Protein AF-A0A6B3L862-F1 (afdb_monomer_lite)

Structure (mmCIF, N/CA/C/O backbone):
data_AF-A0A6B3L862-F1
#
_entry.id   AF-A0A6B3L862-F1
#
loop_
_atom_site.group_PDB
_atom_site.id
_atom_site.type_symbol
_atom_site.label_atom_id
_atom_site.label_alt_id
_atom_site.label_comp_id
_atom_site.label_asym_id
_atom_site.label_entity_id
_atom_site.label_seq_id
_atom_site.pdbx_PDB_ins_code
_atom_site.Cartn_x
_atom_site.Cartn_y
_atom_site.Cartn_z
_atom_site.occupancy
_atom_site.B_iso_or_equiv
_atom_site.auth_seq_id
_atom_site.auth_comp_id
_atom_site.auth_asym_id
_atom_site.auth_atom_id
_atom_site.pdbx_PDB_model_num
ATOM 1 N N . MET A 1 1 ? 17.208 -21.674 -23.356 1.00 53.47 1 MET A N 1
ATOM 2 C CA . MET A 1 1 ? 16.056 -20.747 -23.424 1.00 53.47 1 MET A CA 1
ATOM 3 C C . MET A 1 1 ? 16.112 -20.030 -24.761 1.00 53.47 1 MET A C 1
ATOM 5 O O . MET A 1 1 ? 17.190 -19.574 -25.114 1.00 53.47 1 MET A O 1
ATOM 9 N N . ALA A 1 2 ? 15.018 -19.982 -25.522 1.00 60.88 2 ALA A N 1
ATOM 10 C CA . ALA A 1 2 ? 14.990 -19.232 -26.776 1.00 60.88 2 ALA A CA 1
ATOM 11 C C . ALA A 1 2 ? 15.010 -17.730 -26.460 1.00 60.88 2 ALA A C 1
ATOM 13 O O . ALA A 1 2 ? 14.089 -17.221 -25.824 1.00 60.88 2 ALA A O 1
ATOM 14 N N . THR A 1 3 ? 16.071 -17.035 -26.856 1.00 70.31 3 THR A N 1
ATOM 15 C CA . THR A 1 3 ? 16.189 -15.584 -26.707 1.00 70.31 3 THR A CA 1
ATOM 16 C C . THR A 1 3 ? 15.538 -14.906 -27.909 1.00 70.31 3 THR A C 1
ATOM 18 O O . THR A 1 3 ? 15.834 -15.226 -29.058 1.00 70.31 3 THR A O 1
ATOM 21 N N . LYS A 1 4 ? 14.612 -13.979 -27.653 1.00 79.44 4 LYS A N 1
ATOM 22 C CA . LYS A 1 4 ? 14.046 -13.094 -28.678 1.00 79.44 4 LYS A CA 1
ATOM 23 C C . LYS A 1 4 ? 14.628 -11.703 -28.471 1.00 79.44 4 LYS A C 1
ATOM 25 O O . LYS A 1 4 ? 14.558 -11.177 -27.365 1.00 79.44 4 LYS A O 1
ATOM 30 N N . SER A 1 5 ? 15.210 -11.123 -29.516 1.00 79.44 5 SER A N 1
ATOM 31 C CA . SER A 1 5 ? 15.675 -9.738 -29.499 1.00 79.44 5 SER A CA 1
ATOM 32 C C . SER A 1 5 ? 14.545 -8.793 -29.915 1.00 79.44 5 SER A C 1
ATOM 34 O O . SER A 1 5 ? 13.772 -9.088 -30.827 1.00 79.44 5 SER A O 1
ATOM 36 N N . LEU A 1 6 ? 14.446 -7.650 -29.236 1.00 82.06 6 LEU A N 1
ATOM 37 C CA . LEU A 1 6 ? 13.506 -6.575 -29.553 1.00 82.06 6 LEU A CA 1
ATOM 38 C C . LEU A 1 6 ? 14.300 -5.334 -29.963 1.00 82.06 6 LEU A C 1
ATOM 40 O O . LEU A 1 6 ? 15.191 -4.895 -29.238 1.00 82.06 6 LEU A O 1
ATOM 44 N N . LYS A 1 7 ? 13.981 -4.762 -31.129 1.00 85.56 7 LYS A N 1
ATOM 45 C CA . LYS A 1 7 ? 14.562 -3.493 -31.583 1.00 85.56 7 LYS A CA 1
ATOM 46 C C . LYS A 1 7 ? 13.647 -2.350 -31.156 1.00 85.56 7 LYS A C 1
ATOM 48 O O . LYS A 1 7 ? 12.523 -2.258 -31.640 1.00 85.56 7 LYS A O 1
ATOM 53 N N . ILE A 1 8 ? 14.140 -1.482 -30.276 1.00 83.75 8 ILE A N 1
ATOM 54 C CA . ILE A 1 8 ? 13.414 -0.300 -29.797 1.00 83.75 8 ILE A CA 1
ATOM 55 C C . ILE A 1 8 ? 14.053 0.943 -30.416 1.00 83.75 8 ILE A C 1
ATOM 57 O O . ILE A 1 8 ? 15.262 1.146 -30.313 1.00 83.75 8 ILE A O 1
ATOM 61 N N . THR A 1 9 ? 13.245 1.777 -31.067 1.00 86.62 9 THR A N 1
ATOM 62 C CA . THR A 1 9 ? 13.675 3.078 -31.592 1.00 86.62 9 THR A CA 1
ATOM 63 C C . THR A 1 9 ? 13.151 4.175 -30.674 1.00 86.62 9 THR A C 1
ATOM 65 O O . THR A 1 9 ? 11.945 4.288 -30.478 1.00 86.62 9 THR A O 1
ATOM 68 N N . ILE A 1 10 ? 14.058 4.974 -30.107 1.00 82.56 10 ILE A N 1
ATOM 69 C CA . ILE A 1 10 ? 13.724 6.087 -29.211 1.00 82.56 10 ILE A CA 1
ATOM 70 C C . ILE A 1 10 ? 13.994 7.391 -29.957 1.00 82.56 10 ILE A C 1
ATOM 72 O O . ILE A 1 10 ? 15.137 7.692 -30.299 1.00 82.56 10 ILE A O 1
ATOM 76 N N . THR A 1 11 ? 12.942 8.163 -30.218 1.00 86.88 11 THR A N 1
ATOM 77 C CA . THR A 1 11 ? 13.066 9.483 -30.842 1.00 86.88 11 THR A CA 1
ATOM 78 C C . THR A 1 11 ? 13.451 10.509 -29.785 1.00 86.88 11 THR A C 1
ATOM 80 O O . THR A 1 11 ? 12.735 10.701 -28.804 1.00 86.88 11 THR A O 1
ATOM 83 N N . VAL A 1 12 ? 14.585 11.175 -29.990 1.00 83.31 12 VAL A N 1
ATOM 84 C CA . VAL A 1 12 ? 15.097 12.205 -29.081 1.00 83.31 12 VAL A CA 1
ATOM 85 C C . VAL A 1 12 ? 14.741 13.598 -29.632 1.00 83.31 12 VAL A C 1
ATOM 87 O O . VAL A 1 12 ? 14.838 13.801 -30.845 1.00 83.31 12 VAL A O 1
ATOM 90 N N . PRO A 1 13 ? 14.332 14.565 -28.786 1.00 85.75 13 PRO A N 1
ATOM 91 C CA . PRO A 1 13 ? 14.072 15.941 -29.208 1.00 85.75 13 PRO A CA 1
ATOM 92 C C . PRO A 1 13 ? 15.279 16.608 -29.880 1.00 85.75 13 PRO A C 1
ATOM 94 O O . PRO A 1 13 ? 16.434 16.328 -29.548 1.00 85.75 13 PRO A O 1
ATOM 97 N N . HIS A 1 14 ? 15.014 17.546 -30.792 1.00 82.81 14 HIS A N 1
ATOM 98 C CA . HIS A 1 14 ? 16.066 18.333 -31.434 1.00 82.81 14 HIS A CA 1
ATOM 99 C C . HIS A 1 14 ? 16.914 19.105 -30.411 1.00 82.81 14 HIS A C 1
ATOM 101 O O . HIS A 1 14 ? 16.400 19.655 -29.441 1.00 82.81 14 HIS A O 1
ATOM 107 N N . GLY A 1 15 ? 18.229 19.138 -30.644 1.00 79.25 15 GLY A N 1
ATOM 108 C CA . GLY A 1 15 ? 19.204 19.823 -29.787 1.00 79.25 15 GLY A CA 1
ATOM 109 C C . GLY A 1 15 ? 19.838 18.955 -28.694 1.00 79.25 15 GLY A C 1
ATOM 110 O O . GLY A 1 15 ? 20.879 19.334 -28.160 1.00 79.25 15 GLY A O 1
ATOM 111 N N . ILE A 1 16 ? 19.292 17.771 -28.399 1.00 78.56 16 ILE A N 1
ATOM 112 C CA . ILE A 1 16 ? 19.911 16.821 -27.466 1.00 78.56 16 ILE A CA 1
ATOM 113 C C . ILE A 1 16 ? 20.833 15.894 -28.257 1.00 78.56 16 ILE A C 1
ATOM 115 O O . ILE A 1 16 ? 20.388 15.096 -29.082 1.00 78.56 16 ILE A O 1
ATOM 119 N N . LYS A 1 17 ? 22.140 15.994 -28.001 1.00 77.88 17 LYS A N 1
ATOM 120 C CA . LYS A 1 17 ? 23.112 15.043 -28.547 1.00 77.88 17 LYS A CA 1
ATOM 121 C C . LYS A 1 17 ? 22.946 13.706 -27.835 1.00 77.88 17 LYS A C 1
ATOM 123 O O . LYS A 1 17 ? 22.866 13.662 -26.608 1.00 77.88 17 LYS A O 1
ATOM 128 N N . SER A 1 18 ? 22.914 12.624 -28.603 1.00 75.69 18 SER A N 1
ATOM 129 C CA . SER A 1 18 ? 22.948 11.270 -28.059 1.00 75.69 18 SER A CA 1
ATOM 130 C C . SER A 1 18 ? 24.269 11.086 -27.315 1.00 75.69 18 SER A C 1
ATOM 132 O O . SER A 1 18 ? 25.329 11.068 -27.932 1.00 75.69 18 SER A O 1
ATOM 134 N N . SER A 1 19 ? 24.207 11.037 -25.988 1.00 84.81 19 SER A N 1
ATOM 135 C CA . SER A 1 19 ? 25.353 10.735 -25.136 1.00 84.81 19 SER A CA 1
ATOM 136 C C . SER A 1 19 ? 25.263 9.292 -24.659 1.00 84.81 19 SER A C 1
ATOM 138 O O . SER A 1 19 ? 24.164 8.766 -24.459 1.00 84.81 19 SER A O 1
ATOM 140 N N . ASP A 1 20 ? 26.411 8.664 -24.424 1.00 83.00 20 ASP A N 1
ATOM 141 C CA . ASP A 1 20 ? 26.472 7.277 -23.948 1.00 83.00 20 ASP A CA 1
ATOM 142 C C . ASP A 1 20 ? 25.701 7.094 -22.633 1.00 83.00 20 ASP A C 1
ATOM 144 O O . ASP A 1 20 ? 25.025 6.088 -22.432 1.00 83.00 20 ASP A O 1
ATOM 148 N N . ALA A 1 21 ? 25.704 8.115 -21.771 1.00 84.81 21 ALA A N 1
ATOM 149 C CA . ALA A 1 21 ? 24.937 8.121 -20.529 1.00 84.81 21 ALA A CA 1
ATOM 150 C C . ALA A 1 21 ? 23.420 7.984 -20.762 1.00 84.81 21 ALA A C 1
ATOM 152 O O . ALA A 1 21 ? 22.757 7.237 -20.040 1.00 84.81 21 ALA A O 1
ATOM 153 N N . LEU A 1 22 ? 22.866 8.664 -21.774 1.00 82.69 22 LEU A N 1
ATOM 154 C CA . LEU A 1 22 ? 21.441 8.563 -22.111 1.00 82.69 22 LEU A CA 1
ATOM 155 C C . LEU A 1 22 ? 21.095 7.184 -22.678 1.00 82.69 22 LEU A C 1
ATOM 157 O O . LEU A 1 22 ? 20.048 6.632 -22.347 1.00 82.69 22 LEU A O 1
ATOM 161 N N . VAL A 1 23 ? 21.985 6.604 -23.488 1.00 84.94 23 VAL A N 1
ATOM 162 C CA . VAL A 1 23 ? 21.798 5.255 -24.040 1.00 84.94 23 VAL A CA 1
ATOM 163 C C . VAL A 1 23 ? 21.811 4.205 -22.931 1.00 84.94 23 VAL A C 1
ATOM 165 O O . VAL A 1 23 ? 20.929 3.347 -22.907 1.00 84.94 23 VAL A O 1
ATOM 168 N N . VAL A 1 24 ? 22.752 4.295 -21.984 1.00 87.31 24 VAL A N 1
ATOM 169 C CA . VAL A 1 24 ? 22.841 3.389 -20.824 1.00 87.31 24 VAL A CA 1
ATOM 170 C C . VAL A 1 24 ? 21.603 3.496 -19.933 1.00 87.31 24 VAL A C 1
ATOM 172 O O . VAL A 1 24 ? 21.062 2.481 -19.503 1.00 87.31 24 VAL A O 1
ATOM 175 N N . GLN A 1 25 ? 21.106 4.707 -19.670 1.00 86.50 25 GLN A N 1
ATOM 176 C CA . GLN A 1 25 ? 19.879 4.882 -18.887 1.00 86.50 25 GLN A CA 1
ATOM 177 C C . GLN A 1 25 ? 18.653 4.309 -19.601 1.00 86.50 25 GLN A C 1
ATOM 179 O O . GLN A 1 25 ? 17.849 3.623 -18.974 1.00 86.50 25 GLN A O 1
ATOM 184 N N . ALA A 1 26 ? 18.526 4.547 -20.908 1.00 85.38 26 ALA A N 1
ATOM 185 C CA . ALA A 1 26 ? 17.424 4.018 -21.701 1.00 85.38 26 ALA A CA 1
ATOM 186 C C . ALA A 1 26 ? 17.450 2.483 -21.779 1.00 85.38 26 ALA A C 1
ATOM 188 O O . ALA A 1 26 ? 16.415 1.841 -21.614 1.00 85.38 26 ALA A O 1
ATOM 189 N N . THR A 1 27 ? 18.628 1.886 -21.982 1.00 86.50 27 THR A N 1
ATOM 190 C CA . THR A 1 27 ? 18.787 0.422 -21.992 1.00 86.50 27 THR A CA 1
ATOM 191 C C . THR A 1 27 ? 18.530 -0.186 -20.624 1.00 86.50 27 THR A C 1
ATOM 193 O O . THR A 1 27 ? 17.833 -1.193 -20.546 1.00 86.50 27 THR A O 1
ATOM 196 N N . LYS A 1 28 ? 19.007 0.441 -19.543 1.00 89.12 28 LYS A N 1
ATOM 197 C CA . LYS A 1 28 ? 18.720 -0.018 -18.183 1.00 89.12 28 LYS A CA 1
ATOM 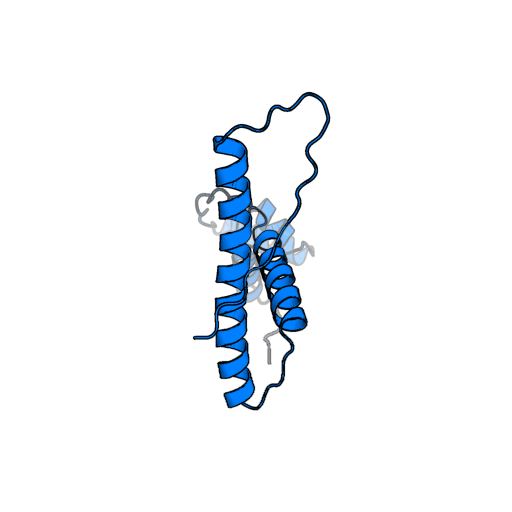198 C C . LYS A 1 28 ? 17.224 0.022 -17.876 1.00 89.12 28 LYS A C 1
ATOM 200 O O . LYS A 1 28 ? 16.679 -0.976 -17.430 1.00 89.12 28 LYS A O 1
ATOM 205 N N . ALA A 1 29 ? 16.548 1.126 -18.190 1.00 86.06 29 ALA A N 1
ATOM 206 C CA . ALA A 1 29 ? 15.106 1.238 -17.990 1.00 86.06 29 ALA A CA 1
ATOM 207 C C . ALA A 1 29 ? 14.323 0.192 -18.803 1.00 86.06 29 ALA A C 1
ATOM 209 O O . ALA A 1 29 ? 13.344 -0.363 -18.311 1.00 86.06 29 ALA A O 1
ATOM 210 N N . ALA A 1 30 ? 14.756 -0.105 -20.033 1.00 85.62 30 ALA A N 1
ATOM 211 C CA . ALA A 1 30 ? 14.157 -1.170 -20.835 1.00 85.62 30 ALA A CA 1
ATOM 212 C C . ALA A 1 30 ? 14.390 -2.560 -20.218 1.00 85.62 30 ALA A C 1
ATOM 214 O O . ALA A 1 30 ? 13.466 -3.372 -20.195 1.00 85.62 30 ALA A O 1
ATOM 215 N N . GLN A 1 31 ? 15.590 -2.823 -19.693 1.00 87.06 31 GLN A N 1
ATOM 216 C CA . GLN A 1 31 ? 15.910 -4.082 -19.021 1.00 87.06 31 GLN A CA 1
ATOM 217 C C . GLN A 1 31 ? 15.099 -4.261 -17.734 1.00 87.06 31 GLN A C 1
ATOM 219 O O . GLN A 1 31 ? 14.511 -5.320 -17.545 1.00 87.06 31 GLN A O 1
ATOM 224 N N . ASP A 1 32 ? 14.975 -3.213 -16.916 1.00 86.25 32 ASP A N 1
ATOM 225 C CA . ASP A 1 32 ? 14.190 -3.240 -15.679 1.00 86.25 32 ASP A CA 1
ATOM 226 C C . ASP A 1 32 ? 12.724 -3.641 -15.962 1.00 86.25 32 ASP A C 1
ATOM 228 O O . ASP A 1 32 ? 12.136 -4.439 -15.235 1.00 86.25 32 ASP A O 1
ATOM 232 N N . VAL A 1 33 ? 12.129 -3.156 -17.062 1.00 85.00 33 VAL A N 1
ATOM 233 C CA . VAL A 1 33 ? 10.762 -3.536 -17.478 1.00 85.00 33 VAL A CA 1
ATOM 234 C C . VAL A 1 33 ? 10.670 -5.010 -17.894 1.00 85.00 33 VAL A C 1
ATOM 236 O O . VAL A 1 33 ? 9.664 -5.674 -17.618 1.00 85.00 33 VAL A O 1
ATOM 239 N N . ILE A 1 34 ? 11.698 -5.538 -18.561 1.00 85.81 34 ILE A N 1
ATOM 240 C CA . ILE A 1 34 ? 11.754 -6.951 -18.962 1.00 85.81 34 ILE A CA 1
ATOM 241 C C . ILE A 1 34 ? 11.876 -7.845 -17.728 1.00 85.81 34 ILE A C 1
ATOM 243 O O . ILE A 1 34 ? 11.139 -8.827 -17.622 1.00 85.81 34 ILE A O 1
ATOM 247 N N . ASP A 1 35 ? 12.747 -7.485 -16.788 1.00 85.56 35 ASP A N 1
ATOM 248 C CA . ASP A 1 35 ? 12.966 -8.243 -15.557 1.00 85.56 35 ASP A CA 1
ATOM 249 C C . ASP A 1 35 ? 11.678 -8.283 -14.716 1.00 85.56 35 ASP A C 1
ATOM 251 O O . ASP A 1 35 ? 11.223 -9.357 -14.320 1.00 85.56 35 ASP A O 1
ATOM 255 N N . GLU A 1 36 ? 10.995 -7.141 -14.567 1.00 82.50 36 GLU A N 1
ATOM 256 C CA . GLU A 1 36 ? 9.687 -7.076 -13.904 1.00 82.50 36 GLU A CA 1
ATOM 257 C C . GLU A 1 36 ? 8.622 -7.948 -14.587 1.00 82.50 36 GLU A C 1
ATOM 259 O O . GLU A 1 36 ? 7.769 -8.537 -13.918 1.00 82.50 36 GLU A O 1
ATOM 264 N N . SER A 1 37 ? 8.651 -8.034 -15.918 1.00 82.06 37 SER A N 1
ATOM 265 C CA . SER A 1 37 ? 7.736 -8.889 -16.680 1.00 82.06 37 SER A CA 1
ATOM 266 C C . SER A 1 37 ? 8.060 -10.375 -16.488 1.00 82.06 37 SER A C 1
ATOM 268 O O . SER A 1 37 ? 7.149 -11.206 -16.469 1.00 82.06 37 SER A O 1
ATOM 270 N N . GLY A 1 38 ? 9.339 -10.715 -16.302 1.00 82.69 38 GLY A N 1
ATOM 271 C CA . GLY A 1 38 ? 9.792 -12.057 -15.940 1.00 82.69 38 GLY A CA 1
ATOM 272 C C . GLY A 1 38 ? 9.216 -12.518 -14.600 1.00 82.69 38 GLY A C 1
ATOM 273 O O . GLY A 1 38 ? 8.659 -13.616 -14.519 1.00 82.69 38 GLY A O 1
ATOM 274 N N . ASP A 1 39 ? 9.252 -11.653 -13.586 1.00 82.25 39 ASP A N 1
ATOM 275 C CA . ASP A 1 39 ? 8.660 -11.927 -12.269 1.00 82.25 39 ASP A CA 1
ATOM 276 C C . ASP A 1 39 ? 7.141 -12.137 -12.353 1.00 82.25 39 ASP A C 1
ATOM 278 O O . ASP A 1 39 ? 6.585 -13.055 -11.743 1.00 82.25 39 ASP A O 1
ATOM 282 N N . LEU A 1 40 ? 6.449 -11.312 -13.147 1.00 83.00 40 LEU A N 1
ATOM 283 C CA . LEU A 1 40 ? 5.010 -11.457 -13.381 1.00 83.00 40 LEU A CA 1
ATOM 284 C C . LEU A 1 40 ? 4.668 -12.778 -14.078 1.00 83.00 40 LEU A C 1
ATOM 286 O O . LEU A 1 40 ? 3.652 -13.391 -13.756 1.00 83.00 40 LEU A O 1
ATOM 290 N N . LEU A 1 41 ? 5.520 -13.243 -14.990 1.00 83.88 41 LEU A N 1
ATOM 291 C CA . LEU A 1 41 ? 5.346 -14.521 -15.676 1.00 83.88 41 LEU A CA 1
ATOM 292 C C . LEU A 1 41 ? 5.589 -15.717 -14.746 1.00 83.88 41 LEU A C 1
ATOM 294 O O . LEU A 1 41 ? 4.899 -16.732 -14.861 1.00 83.88 41 LEU A O 1
ATOM 298 N N . ALA A 1 42 ? 6.523 -15.607 -13.798 1.00 83.62 42 ALA A N 1
ATOM 299 C CA . ALA A 1 42 ? 6.693 -16.605 -12.743 1.00 83.62 42 ALA A CA 1
ATOM 300 C C . ALA A 1 42 ? 5.443 -16.683 -11.848 1.00 83.62 42 ALA A C 1
ATOM 302 O O . ALA A 1 42 ? 4.883 -17.765 -11.664 1.00 83.62 42 ALA A O 1
ATOM 303 N N . LEU A 1 43 ? 4.933 -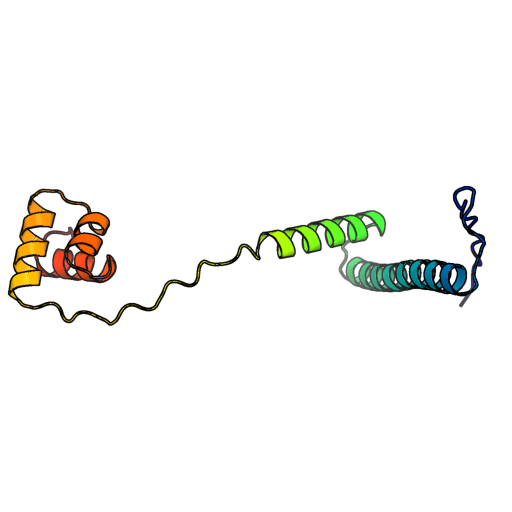15.533 -11.397 1.00 83.06 43 LEU A N 1
ATOM 304 C CA . LEU A 1 43 ? 3.692 -15.448 -10.620 1.00 83.06 43 LEU A CA 1
ATOM 305 C C . LEU A 1 43 ? 2.478 -15.980 -11.389 1.00 83.06 43 LEU A C 1
ATOM 307 O O . LEU A 1 43 ? 1.638 -16.664 -10.810 1.00 83.06 43 LEU A O 1
ATOM 311 N N . GLN A 1 44 ? 2.384 -15.710 -12.693 1.00 85.44 44 GLN A N 1
ATOM 312 C CA . GLN A 1 44 ? 1.314 -16.242 -13.536 1.00 85.44 44 GLN A CA 1
ATOM 313 C C . GLN A 1 44 ? 1.320 -17.774 -13.536 1.00 85.44 44 GLN A C 1
ATOM 315 O O . GLN A 1 44 ? 0.266 -18.386 -13.386 1.00 85.44 44 GLN A O 1
ATOM 320 N N . LYS A 1 45 ? 2.496 -18.405 -13.653 1.00 84.75 45 LYS A N 1
ATOM 321 C CA . LYS A 1 45 ? 2.624 -19.870 -13.593 1.00 84.75 45 LYS A CA 1
ATOM 322 C C . LYS A 1 45 ? 2.211 -20.426 -12.231 1.00 84.75 45 LYS A C 1
ATOM 324 O O . LYS A 1 45 ? 1.524 -21.441 -12.178 1.00 84.75 45 LYS A O 1
ATOM 329 N N . GLU A 1 46 ? 2.591 -19.764 -11.141 1.00 85.50 46 GLU A N 1
ATOM 330 C CA . GLU A 1 46 ? 2.190 -20.169 -9.787 1.00 85.50 46 GLU A CA 1
ATOM 331 C C . GLU A 1 46 ? 0.681 -20.035 -9.548 1.00 85.50 46 GLU A C 1
ATOM 333 O O . GLU A 1 46 ? 0.079 -20.875 -8.878 1.00 85.50 46 GLU A O 1
ATOM 338 N N . LEU A 1 47 ? 0.061 -18.980 -10.079 1.00 84.75 47 LEU A N 1
ATOM 339 C CA . LEU A 1 47 ? -1.382 -18.756 -9.980 1.00 84.75 47 LEU A CA 1
ATOM 340 C C . LEU A 1 47 ? -2.162 -19.734 -10.863 1.00 84.75 47 LEU A C 1
ATOM 342 O O . LEU A 1 47 ? -3.142 -20.314 -10.396 1.00 84.75 47 LEU A O 1
ATOM 346 N N . ALA A 1 48 ? -1.671 -20.009 -12.073 1.00 84.94 48 ALA A N 1
ATOM 347 C CA . ALA A 1 48 ? -2.227 -21.032 -12.951 1.00 84.94 48 ALA A CA 1
ATOM 348 C C . ALA A 1 48 ? -2.160 -22.425 -12.303 1.00 84.94 48 ALA A C 1
ATOM 350 O O . ALA A 1 48 ? -3.142 -23.162 -12.331 1.00 84.94 48 ALA A O 1
ATOM 351 N N . ALA A 1 49 ? -1.059 -22.760 -11.617 1.00 86.69 49 ALA A N 1
ATOM 352 C CA . ALA A 1 49 ? -0.940 -24.005 -10.850 1.00 86.69 49 ALA A CA 1
ATOM 353 C C . ALA A 1 49 ? -1.965 -24.117 -9.702 1.00 86.69 49 ALA A C 1
ATOM 355 O O . ALA A 1 49 ? -2.297 -25.219 -9.272 1.00 86.69 49 ALA A O 1
ATOM 356 N N . LYS A 1 50 ? -2.490 -22.985 -9.218 1.00 88.56 50 LYS A N 1
ATOM 357 C CA . LYS A 1 50 ? -3.560 -22.908 -8.209 1.00 88.56 50 LYS A CA 1
ATOM 358 C C . LYS A 1 50 ? -4.966 -22.829 -8.827 1.00 88.56 50 LYS A C 1
ATOM 360 O O . LYS A 1 50 ? -5.928 -22.631 -8.091 1.00 88.56 50 LYS A O 1
ATOM 365 N N . GLY A 1 51 ? -5.094 -22.972 -10.149 1.00 85.00 51 GLY A N 1
ATOM 366 C CA . GLY A 1 51 ? -6.369 -22.920 -10.873 1.00 85.00 51 GLY A CA 1
ATOM 367 C C . GLY A 1 51 ? -6.911 -21.507 -11.110 1.00 85.00 51 GLY A C 1
ATOM 368 O O . GLY A 1 51 ? -8.085 -21.349 -11.432 1.00 85.00 51 GLY A O 1
ATOM 369 N N . LEU A 1 52 ? -6.083 -20.475 -10.928 1.00 79.75 52 LEU A N 1
ATOM 370 C CA . LEU A 1 52 ? -6.445 -19.081 -11.170 1.00 79.75 52 LEU A CA 1
ATOM 371 C C . LEU A 1 52 ? -5.777 -18.605 -12.459 1.00 79.75 52 LEU A C 1
ATOM 373 O O . LEU A 1 52 ? -4.586 -18.290 -12.475 1.00 79.75 52 LEU A O 1
ATOM 377 N N . GLU A 1 53 ? -6.551 -18.538 -13.538 1.00 79.38 53 GLU A N 1
ATOM 378 C CA . GLU A 1 53 ? -6.072 -17.993 -14.804 1.00 79.38 53 GLU A CA 1
ATOM 379 C C . GLU A 1 53 ? -6.128 -16.465 -14.771 1.00 79.38 53 GLU A C 1
ATOM 381 O O . GLU A 1 53 ? -7.197 -15.861 -14.702 1.00 79.38 53 GLU A O 1
ATOM 386 N N . PHE A 1 54 ? -4.952 -15.841 -14.802 1.00 78.75 54 PHE A N 1
ATOM 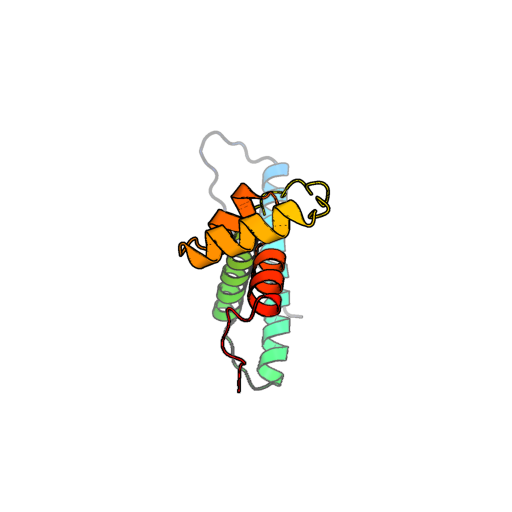387 C CA . PHE A 1 54 ? -4.794 -14.403 -14.988 1.00 78.75 54 PHE A CA 1
ATOM 388 C C . PHE A 1 54 ? -3.926 -14.143 -16.211 1.00 78.75 54 PHE A C 1
ATOM 390 O O . PHE A 1 54 ? -2.946 -14.856 -16.461 1.00 78.75 54 PHE A O 1
ATOM 397 N N . THR A 1 55 ? -4.254 -13.092 -16.955 1.00 84.00 55 THR A N 1
ATOM 398 C CA . THR A 1 55 ? -3.377 -12.589 -18.019 1.00 84.00 55 THR A CA 1
ATOM 399 C C . THR A 1 55 ? -2.256 -11.722 -17.431 1.00 84.00 55 THR A C 1
ATOM 401 O O . THR A 1 55 ? -2.377 -11.171 -16.333 1.00 84.00 55 THR A O 1
ATOM 404 N N . LEU A 1 56 ? -1.138 -11.581 -18.153 1.00 77.25 56 LEU A N 1
ATOM 405 C CA . LEU A 1 56 ? -0.027 -10.721 -17.713 1.00 77.25 56 LEU A CA 1
ATOM 406 C C . LEU A 1 56 ? -0.463 -9.255 -17.556 1.00 77.25 56 LEU A C 1
ATOM 408 O O . LEU A 1 56 ? -0.060 -8.598 -16.595 1.00 77.25 56 LEU A O 1
ATOM 412 N N . ASP A 1 57 ? -1.345 -8.773 -18.433 1.00 78.31 57 ASP A N 1
ATOM 413 C CA . ASP A 1 57 ? -1.881 -7.408 -18.390 1.00 78.31 57 ASP A CA 1
ATOM 414 C C . ASP A 1 57 ? -2.763 -7.171 -17.149 1.00 78.31 57 ASP A C 1
ATOM 416 O O . ASP A 1 57 ? -2.714 -6.113 -16.506 1.00 78.31 57 ASP A O 1
ATOM 420 N N . GLU A 1 58 ? -3.532 -8.180 -16.735 1.00 79.25 58 GLU A N 1
ATOM 421 C CA . GLU A 1 58 ? -4.314 -8.140 -15.496 1.00 79.25 58 GLU A CA 1
ATOM 422 C C . GLU A 1 58 ? -3.424 -8.126 -14.250 1.00 79.25 58 GLU A C 1
ATOM 424 O O . GLU A 1 58 ? -3.697 -7.392 -13.296 1.00 79.25 58 GLU A O 1
ATOM 429 N N . LEU A 1 59 ? -2.329 -8.887 -14.246 1.00 80.56 59 LEU A N 1
ATOM 430 C CA . LEU A 1 59 ? -1.374 -8.865 -13.137 1.00 80.56 59 LEU A CA 1
ATOM 431 C C . LEU A 1 59 ? -0.642 -7.519 -13.055 1.00 80.56 59 LEU A C 1
ATOM 433 O O . LEU A 1 59 ? -0.519 -6.946 -11.967 1.00 80.56 59 LEU A O 1
ATOM 437 N N . ALA A 1 60 ? -0.228 -6.963 -14.195 1.00 81.25 60 ALA A N 1
ATOM 438 C CA . ALA A 1 60 ? 0.424 -5.659 -14.263 1.00 81.25 60 ALA A CA 1
ATOM 439 C C . ALA A 1 60 ? -0.500 -4.521 -13.778 1.00 81.25 60 ALA A C 1
ATOM 441 O O . ALA A 1 60 ? -0.108 -3.689 -12.950 1.00 81.25 60 ALA A O 1
ATOM 442 N N . SER A 1 61 ? -1.759 -4.501 -14.222 1.00 79.88 61 SER A N 1
ATOM 443 C CA . SER A 1 61 ? -2.749 -3.496 -13.800 1.00 79.88 61 SER A CA 1
ATOM 444 C C . SER A 1 61 ? -3.109 -3.597 -12.308 1.00 79.88 61 SER A C 1
ATOM 446 O O . SER A 1 61 ? -3.220 -2.580 -11.612 1.00 79.88 61 SER A O 1
ATOM 448 N N . ARG A 1 62 ? -3.189 -4.809 -11.747 1.00 77.81 62 ARG A N 1
ATOM 449 C CA . ARG A 1 62 ? -3.379 -5.008 -10.298 1.00 77.81 62 ARG A CA 1
ATOM 450 C C . ARG A 1 62 ? -2.165 -4.567 -9.477 1.00 77.81 62 ARG A C 1
ATOM 452 O O . ARG A 1 62 ? -2.323 -3.983 -8.404 1.00 77.81 62 ARG A O 1
ATOM 459 N N . ARG A 1 63 ? -0.947 -4.754 -9.990 1.00 76.12 63 ARG A N 1
ATOM 460 C CA . ARG A 1 63 ? 0.285 -4.304 -9.318 1.00 76.12 63 ARG A CA 1
ATOM 461 C C . ARG A 1 63 ? 0.364 -2.778 -9.217 1.00 76.12 63 ARG A C 1
ATOM 463 O O . ARG A 1 63 ? 0.703 -2.238 -8.161 1.00 76.12 63 ARG A O 1
ATOM 470 N N . THR A 1 64 ? 0.013 -2.061 -10.286 1.00 69.56 64 THR A N 1
ATOM 471 C CA . THR A 1 64 ? 0.043 -0.584 -10.304 1.00 69.56 64 THR A CA 1
ATOM 472 C C . THR A 1 64 ? -1.018 0.032 -9.389 1.00 69.56 64 THR A C 1
ATOM 474 O O . THR A 1 64 ? -0.732 0.981 -8.651 1.00 69.56 64 THR A O 1
ATOM 477 N N . THR A 1 65 ? -2.226 -0.536 -9.369 1.00 66.00 65 THR A N 1
ATOM 478 C CA . THR A 1 65 ? -3.310 -0.104 -8.473 1.00 66.00 65 THR A CA 1
ATOM 479 C C . THR A 1 65 ? -2.979 -0.367 -7.003 1.00 66.00 65 THR A C 1
ATOM 481 O O . THR A 1 65 ? -3.168 0.529 -6.177 1.00 66.00 65 THR A O 1
ATOM 484 N N . ALA A 1 66 ? -2.381 -1.518 -6.677 1.00 62.06 66 ALA A N 1
ATOM 485 C CA . ALA A 1 66 ? -1.901 -1.825 -5.328 1.00 62.06 66 ALA A CA 1
ATOM 486 C C . ALA A 1 66 ? -0.801 -0.852 -4.855 1.00 62.06 66 ALA A C 1
ATOM 488 O O . ALA A 1 66 ? -0.869 -0.325 -3.741 1.00 62.06 66 ALA A O 1
ATOM 489 N N . LYS A 1 67 ? 0.174 -0.522 -5.716 1.00 61.28 67 LYS A N 1
ATOM 490 C CA . LYS A 1 67 ? 1.237 0.454 -5.400 1.00 61.28 67 LYS A CA 1
ATOM 491 C C . LYS A 1 67 ? 0.664 1.854 -5.134 1.00 61.28 67 LYS A C 1
ATOM 493 O O . LYS A 1 67 ? 1.079 2.537 -4.197 1.00 61.28 67 LYS A O 1
ATOM 498 N N . LYS A 1 68 ? -0.345 2.268 -5.909 1.00 60.84 68 LYS A N 1
ATOM 499 C CA . LYS A 1 68 ? -1.054 3.546 -5.725 1.00 60.84 68 LYS A CA 1
ATOM 500 C C . LYS A 1 68 ? -1.891 3.577 -4.440 1.00 60.84 68 LYS A C 1
ATOM 502 O O . LYS A 1 68 ? -1.965 4.623 -3.795 1.00 60.84 68 LYS A O 1
ATOM 507 N N . ALA A 1 69 ? -2.498 2.455 -4.056 1.00 60.19 69 ALA A N 1
ATOM 508 C CA . ALA A 1 69 ? -3.259 2.334 -2.815 1.00 60.19 69 ALA A CA 1
ATOM 509 C C . ALA A 1 69 ? -2.357 2.446 -1.572 1.00 60.19 69 ALA A C 1
ATOM 511 O O . ALA A 1 69 ? -2.672 3.217 -0.665 1.00 60.19 69 ALA A O 1
ATOM 512 N N . ASN A 1 70 ? -1.193 1.787 -1.570 1.00 59.66 70 ASN A N 1
ATOM 513 C CA . ASN A 1 70 ? -0.228 1.878 -0.467 1.00 59.66 70 ASN A CA 1
ATOM 514 C C . ASN A 1 70 ? 0.312 3.303 -0.271 1.00 59.66 70 ASN A C 1
ATOM 516 O O . ASN A 1 70 ? 0.435 3.769 0.861 1.00 59.66 70 ASN A O 1
ATOM 520 N N . ASN A 1 71 ? 0.533 4.042 -1.361 1.00 59.03 71 ASN A N 1
ATOM 521 C CA . ASN A 1 71 ? 0.979 5.435 -1.281 1.00 59.03 71 ASN A CA 1
ATOM 522 C C . ASN A 1 71 ? -0.116 6.393 -0.775 1.00 59.03 71 ASN A C 1
ATOM 524 O O . ASN A 1 71 ? 0.196 7.402 -0.149 1.00 59.03 71 ASN A O 1
ATOM 528 N N . ARG A 1 72 ? -1.401 6.083 -0.996 1.00 57.00 72 ARG A N 1
ATOM 529 C CA . ARG A 1 72 ? -2.530 6.860 -0.446 1.00 57.00 72 ARG A CA 1
ATOM 530 C C . ARG A 1 72 ? -2.821 6.538 1.022 1.00 57.00 72 ARG A C 1
ATOM 532 O O . ARG A 1 72 ? -3.294 7.409 1.746 1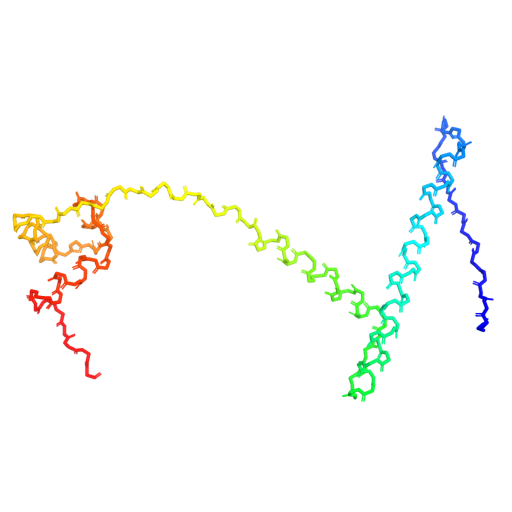.00 57.00 72 ARG A O 1
ATOM 539 N N . ALA A 1 73 ? -2.512 5.323 1.476 1.00 55.53 73 ALA A N 1
ATOM 540 C CA . ALA A 1 73 ? -2.636 4.931 2.881 1.00 55.53 73 ALA A CA 1
ATOM 541 C C . ALA A 1 73 ? -1.582 5.597 3.791 1.00 55.53 73 ALA A C 1
ATOM 543 O O . ALA A 1 73 ? -1.767 5.668 5.006 1.00 55.53 73 ALA A O 1
ATOM 544 N N . ALA A 1 74 ? -0.510 6.145 3.211 1.00 56.56 74 ALA A N 1
ATOM 545 C CA . ALA A 1 74 ? 0.533 6.897 3.903 1.00 56.56 74 ALA A CA 1
ATOM 546 C C . ALA A 1 74 ? 0.183 8.389 4.097 1.00 56.56 74 ALA A C 1
ATOM 548 O O . ALA A 1 74 ? 1.051 9.257 4.010 1.00 56.56 74 ALA A O 1
ATOM 549 N N . ALA A 1 75 ? -1.084 8.718 4.373 1.00 59.38 75 ALA A N 1
ATOM 550 C CA . ALA A 1 75 ? -1.424 10.055 4.851 1.00 59.38 75 ALA A CA 1
ATOM 551 C C . ALA A 1 75 ? -0.635 10.329 6.151 1.00 59.38 75 ALA A C 1
ATOM 553 O O . ALA A 1 75 ? -0.673 9.492 7.062 1.00 59.38 75 ALA A O 1
ATOM 554 N N . PRO A 1 76 ? 0.086 11.462 6.276 1.00 57.69 76 PRO A N 1
ATOM 555 C CA . PRO A 1 76 ? 0.887 11.734 7.458 1.00 57.69 76 PRO A CA 1
ATOM 556 C C . PRO A 1 76 ? -0.049 11.848 8.661 1.00 57.69 76 PRO A C 1
ATOM 558 O O . PRO A 1 76 ? -0.788 12.823 8.819 1.00 57.69 76 PRO A O 1
ATOM 561 N N . LYS A 1 77 ? -0.040 10.829 9.527 1.00 63.91 77 LYS A N 1
ATOM 562 C CA . LYS A 1 77 ? -0.724 10.892 10.818 1.00 63.91 77 LYS A CA 1
ATOM 563 C C . LYS A 1 77 ? -0.095 12.054 11.580 1.00 63.91 77 LYS A C 1
ATOM 565 O O . LYS A 1 77 ? 1.053 11.952 12.005 1.00 63.91 77 LYS A O 1
ATOM 570 N N . ARG A 1 78 ? -0.830 13.164 11.735 1.00 60.94 78 ARG A N 1
ATOM 571 C CA . ARG A 1 78 ? -0.424 14.287 12.593 1.00 60.94 78 ARG A CA 1
ATOM 572 C C . ARG A 1 78 ? 0.048 13.712 13.927 1.00 60.94 78 ARG A C 1
ATOM 574 O O . ARG A 1 78 ? -0.741 13.087 14.638 1.00 60.94 78 ARG A O 1
ATOM 581 N N . ALA A 1 79 ? 1.325 13.905 14.248 1.00 60.91 79 ALA A N 1
ATOM 582 C CA . ALA A 1 79 ? 1.893 13.476 15.514 1.00 60.91 79 ALA A CA 1
ATOM 583 C C . ALA A 1 79 ? 1.152 14.206 16.645 1.00 60.91 79 ALA A C 1
ATOM 585 O O . ALA A 1 79 ? 1.386 15.386 16.905 1.00 60.91 79 ALA A O 1
ATOM 586 N N . LYS A 1 80 ? 0.200 13.525 17.295 1.00 63.12 80 LYS A N 1
ATOM 587 C CA . LYS A 1 80 ? -0.462 14.056 18.488 1.00 63.12 80 LYS A CA 1
ATOM 588 C C . LYS A 1 80 ? 0.606 14.171 19.573 1.00 63.12 80 LYS A C 1
ATOM 590 O O . LYS A 1 80 ? 1.077 13.152 20.075 1.00 63.12 80 LYS A O 1
ATOM 595 N N . LYS A 1 81 ? 0.997 15.404 19.925 1.00 62.06 81 LYS A N 1
ATOM 596 C CA . LYS A 1 81 ? 1.831 15.670 21.107 1.00 62.06 81 LYS A CA 1
ATOM 597 C C . LYS A 1 81 ? 1.204 14.935 22.295 1.00 62.06 81 LYS A C 1
ATOM 599 O O . LYS A 1 81 ? 0.044 15.169 22.631 1.00 62.06 81 LYS A O 1
ATOM 604 N N . LYS A 1 82 ? 1.957 14.015 22.899 1.00 60.47 82 LYS A N 1
ATOM 605 C CA . LYS A 1 82 ? 1.520 13.240 24.063 1.00 60.47 82 LYS A CA 1
ATOM 606 C C . LYS A 1 82 ? 1.413 14.195 25.255 1.00 60.47 82 LYS A C 1
ATOM 608 O O . LYS A 1 82 ? 2.414 14.494 25.900 1.00 60.47 82 LYS A O 1
ATOM 613 N N . GLY A 1 83 ? 0.214 14.717 25.508 1.00 63.22 83 GLY A N 1
ATOM 614 C CA . GLY A 1 83 ? -0.064 15.528 26.693 1.00 63.22 83 GLY A CA 1
ATOM 615 C C . GLY A 1 83 ? 0.236 14.742 27.974 1.00 63.22 83 GLY A C 1
ATOM 616 O O . GLY A 1 83 ? 0.037 13.524 28.026 1.00 63.22 83 GLY A O 1
ATOM 617 N N . LYS A 1 84 ? 0.739 15.423 29.011 1.00 67.00 84 LYS A N 1
ATOM 618 C CA . LYS A 1 84 ? 0.898 14.826 30.345 1.00 67.00 84 LYS A CA 1
ATOM 619 C C . LYS A 1 84 ? -0.483 14.386 30.852 1.00 67.00 84 LYS A C 1
ATOM 621 O O . LYS A 1 84 ? -1.454 15.124 30.716 1.00 67.00 84 LYS A O 1
ATOM 626 N N . ARG A 1 85 ? -0.584 13.181 31.424 1.00 67.44 85 ARG A N 1
ATOM 627 C CA . ARG A 1 85 ? -1.840 12.661 31.994 1.00 67.44 85 ARG A CA 1
ATOM 628 C C . ARG A 1 85 ? -2.221 13.500 33.224 1.00 67.44 85 ARG A C 1
ATOM 630 O O . ARG A 1 85 ? -1.538 13.404 34.242 1.00 67.44 85 ARG A O 1
ATOM 637 N N . LYS A 1 86 ? -3.287 14.306 33.142 1.00 73.44 86 LYS A N 1
ATOM 638 C CA . LYS A 1 86 ? -3.875 15.004 34.302 1.00 73.44 86 LYS A CA 1
ATOM 639 C C . LYS A 1 86 ? -4.487 13.962 35.250 1.00 73.44 86 LYS A C 1
ATOM 641 O O . LYS A 1 86 ? -5.233 13.091 34.802 1.00 73.44 86 LYS A O 1
ATOM 646 N N . LYS A 1 87 ? -4.172 14.030 36.549 1.00 81.31 87 LYS A N 1
ATOM 647 C CA . LYS A 1 87 ? -4.917 13.288 37.581 1.00 81.31 87 LYS A CA 1
ATOM 648 C C . LYS A 1 87 ? -6.212 14.054 37.863 1.00 81.31 87 LYS A C 1
ATOM 650 O O . LYS A 1 87 ? -6.149 15.233 38.188 1.00 81.31 87 LYS A O 1
ATOM 655 N N . LEU A 1 88 ? -7.359 13.396 37.710 1.00 81.75 88 LEU A N 1
ATOM 656 C CA . LEU A 1 88 ? -8.666 13.983 38.017 1.00 81.75 88 LEU A CA 1
ATOM 657 C C . LEU A 1 88 ? -8.873 14.015 39.532 1.00 81.75 88 LEU A C 1
ATOM 659 O O . LEU A 1 88 ? -8.822 12.966 40.182 1.00 81.75 88 LEU A O 1
ATOM 663 N N . THR A 1 89 ? -9.107 15.207 40.075 1.00 87.19 89 THR A N 1
ATOM 664 C CA . THR A 1 89 ? -9.481 15.400 41.481 1.00 87.19 89 THR A CA 1
ATOM 665 C C . THR A 1 89 ? -10.951 15.029 41.710 1.00 87.19 89 THR A C 1
ATOM 667 O O . THR A 1 89 ? -11.711 14.845 40.758 1.00 87.19 89 THR A O 1
ATOM 670 N N . ALA A 1 90 ? -11.379 14.913 42.971 1.00 85.88 90 ALA A N 1
ATOM 671 C CA . ALA A 1 90 ? -12.788 14.669 43.295 1.00 85.88 90 ALA A CA 1
ATOM 672 C C . ALA A 1 90 ? -13.704 15.808 42.800 1.00 85.88 90 ALA A C 1
ATOM 674 O O . ALA A 1 90 ? -14.785 15.538 42.283 1.00 85.88 90 ALA A O 1
ATOM 675 N N . ALA A 1 91 ? -13.231 17.058 42.871 1.00 86.19 91 ALA A N 1
ATOM 676 C CA . ALA A 1 91 ? -13.943 18.225 42.353 1.00 86.19 91 ALA A CA 1
ATOM 677 C C . ALA A 1 91 ? -14.107 18.171 40.823 1.00 86.19 91 ALA A C 1
ATOM 679 O O . ALA A 1 91 ? -15.203 18.404 40.318 1.00 86.19 91 ALA A O 1
ATOM 680 N N . ASP A 1 92 ? -13.058 17.775 40.085 1.00 85.62 92 ASP A N 1
ATOM 681 C CA . ASP A 1 92 ? -13.158 17.585 38.629 1.00 85.62 92 ASP A CA 1
ATOM 682 C C . ASP A 1 92 ? -14.218 16.521 38.276 1.00 85.62 92 ASP A C 1
ATOM 684 O O . ASP A 1 92 ? -14.960 16.678 37.310 1.00 85.62 92 ASP A O 1
ATOM 688 N N . ARG A 1 93 ? -14.314 15.431 39.054 1.00 87.25 93 ARG A N 1
ATOM 689 C CA . ARG A 1 93 ? -15.312 14.371 38.814 1.00 87.25 93 ARG A CA 1
ATOM 690 C C . ARG A 1 93 ? -16.742 14.858 39.036 1.00 87.25 93 ARG A C 1
ATOM 692 O O . ARG A 1 93 ? -17.613 14.496 38.250 1.00 87.25 93 ARG A O 1
ATOM 699 N N . ALA A 1 94 ? -16.977 15.672 40.065 1.00 89.19 94 ALA A N 1
ATOM 700 C CA . ALA A 1 94 ? -18.289 16.262 40.322 1.00 89.19 94 ALA A CA 1
ATOM 701 C C . ALA A 1 94 ? -18.718 17.183 39.167 1.00 89.19 94 ALA A C 1
ATOM 703 O O . ALA A 1 94 ? -19.805 17.003 38.620 1.00 89.19 94 ALA A O 1
ATOM 704 N N . GLY A 1 95 ? -17.821 18.064 38.707 1.00 87.56 95 GLY A N 1
ATOM 705 C CA . GLY A 1 95 ? -18.088 18.946 37.566 1.00 87.56 95 GLY A CA 1
ATOM 706 C C . GLY A 1 95 ? -18.350 18.191 36.255 1.00 87.56 95 GLY A C 1
ATOM 707 O O . GLY A 1 95 ? -19.217 18.581 35.478 1.00 87.56 95 GLY A O 1
ATOM 708 N N . ILE A 1 96 ? -17.666 17.063 36.023 1.00 88.69 96 ILE A N 1
ATOM 709 C CA . ILE A 1 96 ? -17.943 16.187 34.870 1.00 88.69 96 ILE A CA 1
ATOM 710 C C . ILE A 1 96 ? -19.363 15.607 34.946 1.00 88.69 96 ILE A C 1
ATOM 712 O O . ILE A 1 96 ? -20.049 15.535 33.928 1.00 88.69 96 ILE A O 1
ATOM 716 N N . ILE A 1 97 ? -19.820 15.186 36.129 1.00 89.75 97 ILE A N 1
ATOM 717 C CA . ILE A 1 97 ? -21.168 14.625 36.310 1.00 89.75 97 ILE A CA 1
ATOM 718 C C . ILE A 1 97 ? -22.240 15.697 36.076 1.00 89.75 97 ILE A C 1
ATOM 720 O O . ILE A 1 97 ? -23.254 15.399 35.447 1.00 89.75 97 ILE A O 1
ATOM 724 N N . GLU A 1 98 ? -22.024 16.927 36.543 1.00 91.12 98 GLU A N 1
ATOM 725 C CA . GLU A 1 98 ? -22.936 18.055 36.309 1.00 91.12 98 GLU A CA 1
ATOM 726 C C . GLU A 1 98 ? -23.048 18.404 34.821 1.00 91.12 98 GLU A C 1
ATOM 728 O O . GLU A 1 98 ? -24.158 18.461 34.294 1.00 91.12 98 GLU A O 1
ATOM 733 N N . ASP A 1 99 ? -21.919 18.523 34.115 1.00 88.31 99 ASP A N 1
ATOM 734 C CA . ASP A 1 99 ? -21.903 18.776 32.668 1.00 88.31 99 ASP A CA 1
ATOM 735 C C . ASP A 1 99 ? -22.628 17.663 31.889 1.00 88.31 99 ASP A C 1
ATOM 737 O O . ASP A 1 99 ? -23.381 17.929 30.948 1.00 88.31 99 ASP A O 1
ATOM 741 N N . LEU A 1 100 ? -22.441 16.401 32.290 1.00 88.12 100 LEU A N 1
ATOM 742 C CA . LEU A 1 100 ? -23.120 15.266 31.664 1.00 88.12 100 LEU A CA 1
ATOM 743 C C . LEU A 1 100 ? -24.626 15.246 31.954 1.00 88.12 100 LEU A C 1
ATOM 745 O O . LEU A 1 100 ? -25.398 14.845 31.083 1.00 88.12 100 LEU A O 1
ATOM 749 N N . LYS A 1 101 ? -25.058 15.683 33.144 1.00 87.94 101 LYS A N 1
ATOM 750 C CA . LYS A 1 101 ? -26.483 15.861 33.473 1.00 87.94 101 LYS A CA 1
ATOM 751 C C . LYS A 1 101 ? -27.106 17.018 32.692 1.00 87.94 101 LYS A C 1
ATOM 753 O O . LYS A 1 101 ? -28.260 16.911 32.295 1.00 87.94 101 LYS A O 1
ATOM 758 N N . ALA A 1 102 ? -26.337 18.071 32.414 1.00 88.81 102 ALA A N 1
ATOM 759 C CA . ALA A 1 102 ? -26.748 19.194 31.571 1.00 88.81 102 ALA A CA 1
ATOM 760 C C . ALA A 1 102 ? -26.823 18.849 30.067 1.00 88.81 102 ALA A C 1
ATOM 762 O O . ALA A 1 102 ? -27.207 19.691 29.259 1.00 88.81 102 ALA A O 1
ATOM 763 N N . GLY A 1 103 ? -26.468 17.620 29.673 1.00 85.44 103 GLY A N 1
ATOM 764 C CA . GLY A 1 103 ? -26.553 17.152 28.288 1.00 85.44 103 GLY A CA 1
ATOM 765 C C . GLY A 1 103 ? -25.311 17.438 27.440 1.00 85.44 103 GLY A C 1
ATOM 766 O O . GLY A 1 103 ? -25.359 17.271 26.220 1.00 85.44 103 GLY A O 1
ATOM 767 N N . ALA A 1 104 ? -24.185 17.834 28.047 1.00 86.75 104 ALA A N 1
ATOM 768 C CA . ALA A 1 104 ? -22.932 17.998 27.318 1.00 86.75 104 ALA A CA 1
ATOM 769 C C . ALA A 1 104 ? -22.446 16.661 26.729 1.00 86.75 104 ALA A C 1
ATOM 771 O O . ALA A 1 104 ? -22.605 15.583 27.310 1.00 86.75 104 ALA A O 1
ATOM 772 N N . THR A 1 105 ? -21.817 16.724 25.553 1.00 88.44 105 THR A N 1
ATOM 773 C CA . THR A 1 105 ? -21.244 15.529 24.922 1.00 88.44 105 THR A CA 1
ATOM 774 C C . THR A 1 105 ? -19.944 15.122 25.612 1.00 88.44 105 THR A C 1
ATOM 776 O O . THR A 1 105 ? -19.159 15.969 26.034 1.00 88.44 105 THR A O 1
ATOM 779 N N . ALA A 1 106 ? -19.659 13.816 25.653 1.00 86.50 106 ALA A N 1
ATOM 780 C CA . ALA A 1 106 ? -18.449 13.298 26.296 1.00 86.50 106 ALA A CA 1
ATOM 781 C C . ALA A 1 106 ? -17.149 13.892 25.720 1.00 86.50 106 ALA A C 1
ATOM 783 O O . ALA A 1 106 ? -16.167 14.015 26.446 1.00 86.50 106 ALA A O 1
ATOM 784 N N . ASN A 1 107 ? -17.146 14.284 24.440 1.00 87.19 107 ASN A N 1
ATOM 785 C CA . ASN A 1 107 ? -16.004 14.947 23.809 1.00 87.19 107 ASN A CA 1
ATOM 786 C C . ASN A 1 107 ? -15.849 16.394 24.292 1.00 87.19 107 ASN A C 1
ATOM 788 O O . ASN A 1 107 ? -14.752 16.784 24.673 1.00 87.19 107 ASN A O 1
ATOM 792 N N . ALA A 1 108 ? -16.943 17.158 24.362 1.00 86.62 108 ALA A N 1
ATOM 793 C CA . ALA A 1 108 ? -16.904 18.529 24.866 1.00 86.62 108 ALA A CA 1
ATOM 794 C C . ALA A 1 108 ? -16.468 18.581 26.342 1.00 86.62 108 ALA A C 1
ATOM 796 O O . ALA A 1 108 ? -15.627 19.394 26.723 1.00 86.62 108 ALA A O 1
ATOM 797 N N . THR A 1 109 ? -16.979 17.663 27.168 1.00 87.62 109 THR A N 1
ATOM 798 C CA . THR A 1 109 ? -16.573 17.540 28.575 1.00 87.62 109 THR A CA 1
ATOM 799 C C . THR A 1 109 ? -15.110 17.092 28.700 1.00 87.62 109 THR A C 1
ATOM 801 O O . THR A 1 109 ? -14.372 17.597 29.545 1.00 87.62 109 THR A O 1
ATOM 804 N N . ALA A 1 110 ? -14.648 16.180 27.839 1.00 87.31 110 ALA A N 1
ATOM 805 C CA . ALA A 1 110 ? -13.255 15.732 27.820 1.00 87.31 110 ALA A CA 1
ATOM 806 C C . ALA A 1 110 ? -12.278 16.883 27.532 1.00 87.31 110 ALA A C 1
ATOM 808 O O . ALA A 1 110 ? -11.281 17.026 28.246 1.00 87.31 110 ALA A O 1
ATOM 809 N N . ASP A 1 111 ? -12.602 17.732 26.555 1.00 86.62 111 ASP A N 1
ATOM 810 C CA . ASP A 1 111 ? -11.792 18.896 26.192 1.00 86.62 111 ASP A CA 1
ATOM 811 C C . ASP A 1 111 ? -11.773 19.946 27.315 1.00 86.62 111 ASP A C 1
ATOM 813 O O . ASP A 1 111 ? -10.704 20.440 27.676 1.00 86.62 111 ASP A O 1
ATOM 817 N N . LYS A 1 112 ? -12.927 20.220 27.940 1.00 85.75 112 LYS A N 1
ATOM 818 C CA . LYS A 1 112 ? -13.061 21.191 29.041 1.00 85.75 112 LYS A CA 1
ATOM 819 C C . LYS A 1 112 ? -12.262 20.798 30.286 1.00 85.75 112 LYS A C 1
ATOM 821 O O . LYS A 1 112 ? -11.592 21.637 30.884 1.00 85.75 112 LYS A O 1
ATOM 826 N N . PHE A 1 113 ? -12.302 19.523 30.676 1.00 84.75 113 PHE A N 1
ATOM 827 C CA . PHE A 1 113 ? -11.616 19.044 31.885 1.00 84.75 113 PHE A CA 1
ATOM 828 C C . PHE A 1 113 ? -10.195 18.519 31.627 1.00 84.75 113 PHE A C 1
ATOM 830 O O . PHE A 1 113 ? -9.479 18.192 32.584 1.00 84.75 113 PHE A O 1
ATOM 837 N N . GLY A 1 114 ? -9.763 18.459 30.362 1.00 83.50 114 GLY A N 1
ATOM 838 C CA . GLY A 1 114 ? -8.440 17.980 29.959 1.00 83.50 114 GLY A CA 1
ATOM 839 C C . GLY A 1 114 ? -8.249 16.480 30.200 1.00 83.50 114 GLY A C 1
ATOM 840 O O . GLY A 1 114 ? -7.189 16.049 30.661 1.00 83.50 114 GLY A O 1
ATOM 841 N N . CYS A 1 115 ? -9.282 15.679 29.939 1.00 84.81 115 CYS A N 1
ATOM 842 C CA . CYS A 1 115 ? -9.268 14.228 30.123 1.00 84.81 115 CYS A CA 1
ATOM 843 C C . CYS A 1 115 ? -9.642 13.490 28.831 1.00 84.81 115 CYS A C 1
ATOM 845 O O . CYS A 1 115 ? -9.994 14.097 27.828 1.00 84.81 115 CYS A O 1
ATOM 847 N N . SER A 1 116 ? -9.500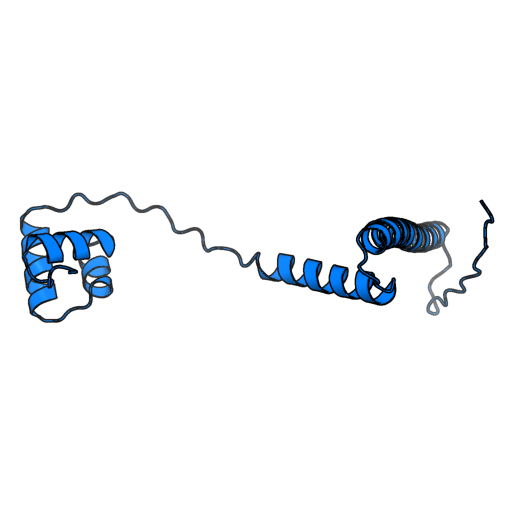 12.162 28.813 1.00 86.12 116 SER A N 1
ATOM 848 C CA . SER A 1 116 ? -9.897 11.382 27.636 1.00 86.12 116 SER A CA 1
ATOM 849 C C . SER A 1 116 ? -11.416 11.148 27.621 1.00 86.12 116 SER A C 1
ATOM 851 O O . SER A 1 116 ? -11.992 10.953 28.695 1.00 86.12 116 SER A O 1
ATOM 853 N N . PRO A 1 117 ? -12.066 11.042 26.446 1.00 87.69 117 PRO A N 1
ATOM 854 C CA . PRO A 1 117 ? -13.486 10.678 26.362 1.00 87.69 117 PRO A CA 1
ATOM 855 C C . PRO A 1 117 ? -13.811 9.348 27.062 1.00 87.69 117 PRO A C 1
ATOM 857 O O . PRO A 1 117 ? -14.879 9.181 27.646 1.00 87.69 117 PRO A O 1
ATOM 860 N N . ALA A 1 118 ? -12.861 8.405 27.070 1.00 88.56 118 ALA A N 1
ATOM 861 C CA . ALA A 1 118 ? -12.989 7.148 27.805 1.00 88.56 118 ALA A CA 1
ATOM 862 C C . ALA A 1 118 ? -13.081 7.367 29.326 1.00 88.56 118 ALA A C 1
ATOM 864 O O . ALA A 1 118 ? -13.871 6.708 29.997 1.00 88.56 118 ALA A O 1
ATOM 865 N N . SER A 1 119 ? -12.314 8.316 29.872 1.00 88.69 119 SER A N 1
ATOM 866 C CA . SER A 1 119 ? -12.378 8.683 31.292 1.00 88.69 119 SER A CA 1
ATOM 867 C C . SER A 1 119 ? -13.739 9.276 31.655 1.00 88.69 119 SER A C 1
ATOM 869 O O . SER A 1 119 ? -14.315 8.885 32.665 1.00 88.69 119 SER A O 1
ATOM 871 N N . VAL A 1 120 ? -14.281 10.153 30.804 1.00 89.69 120 VAL A N 1
ATOM 872 C CA . VAL A 1 120 ? -15.626 10.723 30.979 1.00 89.69 120 VAL A CA 1
ATOM 873 C C . VAL A 1 120 ? -16.689 9.622 30.975 1.00 89.69 120 VAL A C 1
ATOM 875 O O . VAL A 1 120 ? -17.546 9.593 31.852 1.00 89.69 120 VAL A O 1
ATOM 878 N N . ASN A 1 121 ? -16.603 8.661 30.050 1.00 89.44 121 ASN A N 1
ATOM 879 C CA . ASN A 1 121 ? -17.541 7.536 29.986 1.00 89.44 121 ASN A CA 1
ATOM 880 C C . ASN A 1 121 ? -17.444 6.595 31.197 1.00 89.44 121 ASN A C 1
ATOM 882 O O . ASN A 1 121 ? -18.469 6.091 31.653 1.00 89.44 121 ASN A O 1
ATOM 886 N N . ASN A 1 122 ? -16.246 6.379 31.746 1.00 90.25 122 ASN A N 1
ATOM 887 C CA . ASN A 1 122 ? -16.084 5.615 32.985 1.00 90.25 122 ASN A CA 1
ATOM 888 C C . ASN A 1 122 ? -16.752 6.325 34.168 1.00 90.25 122 ASN A C 1
ATOM 890 O O . ASN A 1 122 ? -17.502 5.682 34.894 1.00 90.25 122 ASN A O 1
ATOM 894 N N . ILE A 1 123 ? -16.563 7.643 34.304 1.00 89.12 123 ILE A N 1
ATOM 895 C CA . ILE A 1 123 ? -17.227 8.455 35.338 1.00 89.12 123 ILE A CA 1
ATOM 896 C C . ILE A 1 123 ? -18.746 8.437 35.144 1.00 89.12 123 ILE A C 1
ATOM 898 O O . ILE A 1 123 ? -19.490 8.263 36.102 1.00 89.12 123 ILE A O 1
ATOM 902 N N . LYS A 1 124 ? -19.219 8.546 33.897 1.00 89.19 124 LYS A N 1
ATOM 903 C CA . LYS A 1 124 ? -20.645 8.448 33.559 1.00 89.19 124 LYS A CA 1
ATOM 904 C C . LYS A 1 124 ? -21.248 7.111 34.006 1.00 89.19 124 LYS A C 1
ATOM 906 O O . LYS A 1 124 ? -22.357 7.088 34.534 1.00 89.19 124 LYS A O 1
ATOM 911 N N . ARG A 1 125 ? -20.517 6.011 33.802 1.00 87.75 125 ARG A N 1
ATOM 912 C CA . ARG A 1 125 ? -20.912 4.664 34.233 1.00 87.75 125 ARG A CA 1
ATOM 913 C C . ARG A 1 125 ? -20.894 4.524 35.756 1.00 87.75 125 ARG A C 1
ATOM 915 O O . ARG A 1 125 ? -21.852 4.000 36.309 1.00 87.75 125 ARG A O 1
ATOM 922 N N . GLU A 1 126 ? -19.844 5.005 36.423 1.00 87.00 126 GLU A N 1
ATOM 923 C CA . GLU A 1 126 ? -19.736 5.021 37.894 1.00 87.00 126 GLU A CA 1
ATOM 924 C C . GLU A 1 126 ? -20.868 5.834 38.540 1.00 87.00 126 GLU A C 1
ATOM 926 O O . GLU A 1 126 ? -21.401 5.438 39.570 1.00 87.00 126 GLU A O 1
ATOM 931 N N . ALA A 1 127 ? -21.291 6.928 37.901 1.00 85.19 127 ALA A N 1
ATOM 932 C CA . ALA A 1 127 ? -22.406 7.764 38.340 1.00 85.19 127 ALA A CA 1
ATOM 933 C C . ALA A 1 127 ? -23.799 7.180 38.020 1.00 85.19 127 ALA A C 1
ATOM 935 O O . ALA A 1 127 ? -24.805 7.843 38.268 1.00 85.19 127 ALA A O 1
ATOM 936 N N . GLY A 1 128 ? -23.884 5.986 37.422 1.00 84.12 128 GLY A N 1
ATOM 937 C CA . GLY A 1 128 ? -25.157 5.340 37.085 1.00 84.12 128 GLY A CA 1
ATOM 938 C C . GLY A 1 128 ? -25.950 6.027 35.964 1.00 84.12 128 GLY A C 1
ATOM 939 O O . GLY A 1 128 ? -27.111 5.702 35.743 1.00 84.12 128 GLY A O 1
ATOM 940 N N . LEU A 1 129 ? -25.337 6.948 35.211 1.00 79.62 129 LEU A N 1
ATOM 941 C CA . LEU A 1 129 ? -25.981 7.706 34.125 1.00 79.62 129 LEU A CA 1
ATOM 942 C C . LEU A 1 129 ? -26.045 6.923 32.796 1.00 79.62 129 LEU A C 1
ATOM 944 O O . LEU A 1 129 ? -26.291 7.495 31.730 1.00 79.62 129 LEU A O 1
ATOM 948 N N . THR A 1 130 ? -25.776 5.618 32.825 1.00 83.00 130 THR A N 1
ATOM 949 C CA . THR A 1 130 ? -25.841 4.724 31.662 1.00 83.00 130 THR A CA 1
ATOM 950 C C . THR A 1 130 ? -26.682 3.502 31.979 1.00 83.00 130 THR A C 1
ATOM 952 O O . THR A 1 130 ? -26.470 2.866 33.009 1.00 83.00 130 THR A O 1
ATOM 955 N N . LYS A 1 131 ? -27.564 3.114 31.053 1.00 75.81 131 LYS A N 1
ATOM 956 C CA . LYS A 1 131 ? -28.251 1.822 31.120 1.00 75.81 131 LYS A CA 1
ATOM 957 C C . LYS A 1 131 ? -27.213 0.690 31.006 1.00 75.81 131 LYS A C 1
ATOM 959 O O . LYS A 1 131 ? -26.383 0.755 30.092 1.00 75.81 131 LYS A O 1
ATOM 964 N N . PRO A 1 132 ? -27.236 -0.327 31.887 1.00 64.62 132 PRO A N 1
ATOM 965 C CA . PRO A 1 132 ? -26.425 -1.524 31.711 1.00 64.62 132 PRO A CA 1
ATOM 966 C C . PRO A 1 132 ? -26.710 -2.132 30.337 1.00 64.62 132 PRO A C 1
ATOM 968 O O . PRO A 1 132 ? -27.865 -2.206 29.912 1.00 64.62 132 PRO A O 1
ATOM 971 N N . ARG A 1 133 ? -25.659 -2.534 29.624 1.00 66.06 133 ARG A N 1
ATOM 972 C CA . ARG A 1 133 ? -25.824 -3.354 28.424 1.00 66.06 133 ARG A CA 1
ATOM 973 C C . ARG A 1 133 ? -26.266 -4.738 28.906 1.00 66.06 133 ARG A C 1
ATOM 975 O O . ARG A 1 133 ? -25.524 -5.349 29.670 1.00 66.06 133 ARG A O 1
ATOM 982 N N . ALA A 1 134 ? -27.486 -5.131 28.544 1.00 53.31 134 ALA A N 1
ATOM 983 C CA . ALA A 1 134 ? -27.942 -6.514 28.652 1.00 53.31 134 ALA A CA 1
ATOM 984 C C . ALA A 1 134 ? -27.163 -7.395 27.668 1.00 53.31 134 ALA A C 1
ATOM 986 O O . ALA A 1 134 ? -26.741 -6.845 26.618 1.00 53.31 134 ALA A O 1
#

Sequence (134 aa):
MATKSLKITITVPHGIKSSDALVVQATKAAQDVIDESGDLLALQKELAAKGLEFTLDELASRRTTAKKANNRAAAPKRAKKKGKRKKLTAADRAGIIEDLKAGATANATADKFGCSPASVNNIKREAGLTKPRA

Secondary structure (DSSP, 8-state):
----------PPPTT----HHHHHHHHHHHHHHHHHHHHHHHHHHHHHHTT----HHHHHHHHHHHHHHHHHH------------PPPPHHHHHHHHHHHHTT--HHHHHHHHT--HHHHHHHHHHTT-S----

pLDDT: mean 79.7, std 10.09, range [53.31, 91.12]

Organism: NCBI:txid2707525

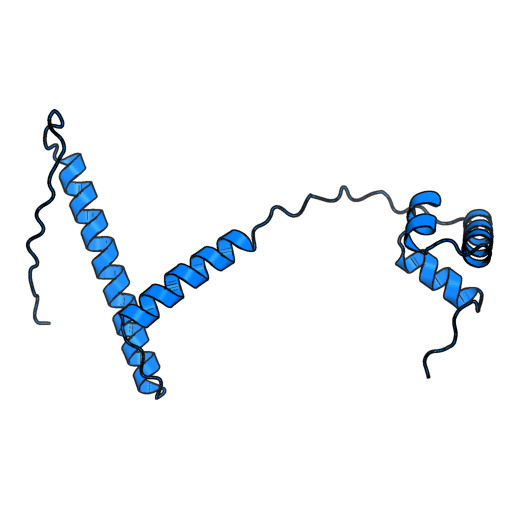Radius of gyration: 31.37 Å; chains: 1; bounding box: 55×45×75 Å

Foldseek 3Di:
DDDDDDDDDDDDDPPDDDDPVVVVVVVVVVVVVVVVLVVLVVVQVVCVVVVHHDDSVRSVVVVVVVVVVVVVVVDPPPPDDPDDADDQDPVLLVVLVVCVVVVHDLVVSCVVSVHDSVVSVVSCVVVVVDDDDD